Protein AF-A0A377XGA1-F1 (afdb_monomer_lite)

InterPro domains:
  IPR017744 Cellulose biosynthesis protein BcsG [PF11658] (2-114)

Sequence (118 aa):
MYEDLAVLNRWLKTEEASSNPRNATFYNTLPLHDGNHFPGQSKTADYKVRAQKLFDDLDNFFTELEKSGRKVMVVVVPEHGGALKGDKMQVSGLRDIPSPSITNVPTAVKFFRHEGAA

Foldseek 3Di:
DDQPLVVLVVVVVVVVPDPDLDDDDDDDDDLQAWCDDDVPDNDTDDNVVSVVSVVVSVVVSVVVLQVVQDWDKDKDDDPWAQQCCPDPVGHRRDCPDPDCNTHVDDIDIDTHHDDDDD

Organism: Klebsiella pneumoniae (NCBI:txid573)

Radius of gyration: 17.48 Å; chains: 1; bounding box: 37×34×54 Å

Structure (mmCIF, N/CA/C/O backbone):
data_AF-A0A377XGA1-F1
#
_entry.id   AF-A0A377XGA1-F1
#
loop_
_atom_site.group_PDB
_atom_site.id
_atom_site.type_symbol
_atom_site.label_atom_id
_atom_site.label_alt_id
_atom_site.label_comp_id
_atom_site.label_asym_id
_atom_site.label_entity_id
_atom_site.label_seq_id
_atom_site.pdbx_PDB_ins_code
_atom_site.Cartn_x
_atom_site.Cartn_y
_atom_site.Cartn_z
_atom_site.occupancy
_atom_site.B_iso_or_equiv
_atom_site.auth_seq_id
_atom_site.auth_comp_id
_atom_site.auth_asym_id
_atom_site.auth_atom_id
_atom_site.pdbx_PDB_model_num
ATOM 1 N N . MET A 1 1 ? 2.968 15.127 -3.667 1.00 84.75 1 MET A N 1
ATOM 2 C CA . MET A 1 1 ? 2.430 13.846 -3.169 1.00 84.75 1 MET A CA 1
ATOM 3 C C . MET A 1 1 ? 2.401 13.911 -1.655 1.00 84.75 1 MET A C 1
ATOM 5 O O . MET A 1 1 ? 3.368 14.409 -1.092 1.00 84.75 1 MET A O 1
ATOM 9 N N . TYR A 1 2 ? 1.287 13.535 -1.027 1.00 93.50 2 TYR A N 1
ATOM 10 C CA . TYR A 1 2 ? 1.182 13.516 0.436 1.00 93.50 2 TYR A CA 1
ATOM 11 C C . TYR A 1 2 ? 1.850 12.260 1.000 1.00 93.50 2 TYR A C 1
ATOM 13 O O . TYR A 1 2 ? 1.990 11.274 0.285 1.00 93.50 2 TYR A O 1
ATOM 21 N N . GLU A 1 3 ? 2.264 12.312 2.263 1.00 95.12 3 GLU A N 1
ATOM 22 C CA . GLU A 1 3 ? 2.786 11.150 2.980 1.00 95.12 3 GLU A CA 1
ATOM 23 C C . GLU A 1 3 ? 1.639 10.236 3.431 1.00 95.12 3 GLU A C 1
ATOM 25 O O . GLU A 1 3 ? 0.703 10.698 4.091 1.00 95.12 3 GLU A O 1
ATOM 30 N N . ASP A 1 4 ? 1.719 8.948 3.090 1.00 98.19 4 ASP A N 1
ATOM 31 C CA . ASP A 1 4 ? 0.668 7.956 3.339 1.00 98.19 4 ASP A CA 1
ATOM 32 C C . ASP A 1 4 ? 0.308 7.845 4.824 1.00 98.19 4 ASP A C 1
ATOM 34 O O . ASP A 1 4 ? -0.864 7.969 5.186 1.00 98.19 4 ASP A O 1
ATOM 38 N N . LEU A 1 5 ? 1.307 7.713 5.705 1.00 98.12 5 LEU A N 1
ATOM 39 C CA . LEU A 1 5 ? 1.079 7.614 7.149 1.00 98.12 5 LEU A CA 1
ATOM 40 C C . LEU A 1 5 ? 0.332 8.840 7.702 1.00 98.12 5 LEU A C 1
ATOM 42 O O . LEU A 1 5 ? -0.552 8.707 8.548 1.00 98.12 5 LEU A O 1
ATOM 46 N N . ALA A 1 6 ? 0.634 10.043 7.205 1.00 98.25 6 ALA A N 1
ATOM 47 C CA . ALA A 1 6 ? -0.050 11.263 7.629 1.00 98.25 6 ALA A CA 1
ATOM 48 C C . ALA A 1 6 ? -1.522 11.287 7.181 1.00 98.25 6 ALA A C 1
ATOM 50 O O . ALA A 1 6 ? -2.399 11.685 7.955 1.00 98.25 6 ALA A O 1
ATOM 51 N N . VAL A 1 7 ? -1.808 10.843 5.951 1.00 98.50 7 VAL A N 1
ATOM 52 C CA . VAL A 1 7 ? -3.179 10.736 5.425 1.00 98.50 7 VAL A CA 1
ATOM 53 C C . VAL A 1 7 ? -3.981 9.698 6.211 1.00 98.50 7 VAL A C 1
ATOM 55 O O . VAL A 1 7 ? -5.092 9.991 6.657 1.00 98.50 7 VAL A O 1
ATOM 58 N N . LEU A 1 8 ? -3.405 8.519 6.441 1.00 98.38 8 LEU A N 1
ATOM 59 C CA . LEU A 1 8 ? -4.046 7.417 7.158 1.00 98.38 8 LEU A CA 1
ATOM 60 C C . LEU A 1 8 ? -4.292 7.750 8.639 1.00 98.38 8 LEU A C 1
ATOM 62 O O . LEU A 1 8 ? -5.388 7.519 9.150 1.00 98.38 8 LEU A O 1
ATOM 66 N N . ASN A 1 9 ? -3.343 8.403 9.314 1.00 98.00 9 ASN A N 1
ATOM 67 C CA . ASN A 1 9 ? -3.542 8.883 10.686 1.00 98.00 9 ASN A CA 1
ATOM 68 C C . ASN A 1 9 ? -4.624 9.964 10.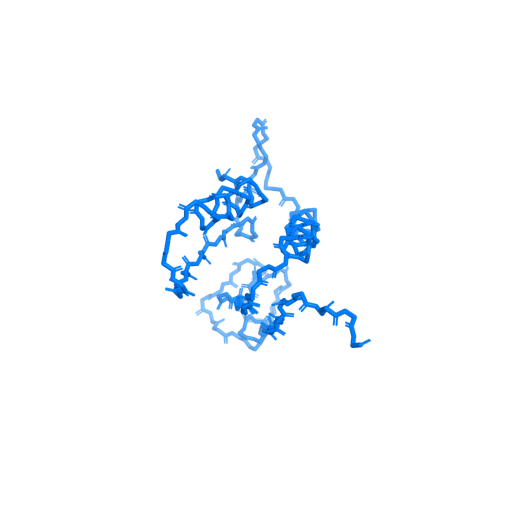777 1.00 98.00 9 ASN A C 1
ATOM 70 O O . ASN A 1 9 ? -5.382 10.018 11.747 1.00 98.00 9 ASN A O 1
ATOM 74 N N . ARG A 1 10 ? -4.728 10.836 9.768 1.00 98.12 10 ARG A N 1
ATOM 75 C CA . ARG A 1 10 ? -5.817 11.817 9.699 1.00 98.12 10 ARG A CA 1
ATOM 76 C C . ARG A 1 10 ? -7.172 11.135 9.513 1.00 98.12 10 ARG A C 1
ATOM 78 O O . ARG A 1 10 ? -8.143 11.556 10.145 1.00 98.12 10 ARG A O 1
ATOM 85 N N . TRP A 1 11 ? -7.241 10.104 8.673 1.00 97.62 11 TRP A N 1
ATOM 86 C CA . TRP A 1 11 ? -8.442 9.285 8.521 1.00 97.62 11 TRP A CA 1
ATOM 87 C C . TRP A 1 11 ? -8.833 8.635 9.852 1.00 97.62 11 TRP A C 1
ATOM 89 O O . TRP A 1 11 ? -9.967 8.809 10.291 1.00 97.62 11 TRP A O 1
ATOM 99 N N . LEU A 1 12 ? -7.888 7.999 10.554 1.00 96.00 12 LEU A N 1
ATOM 100 C CA . LEU A 1 12 ? -8.167 7.330 11.826 1.00 96.00 12 LEU A CA 1
ATOM 101 C C . LEU A 1 12 ? -8.758 8.299 12.857 1.00 96.00 12 LEU A C 1
ATOM 103 O O . LEU A 1 12 ? -9.826 8.023 13.394 1.00 96.00 12 LEU A O 1
ATOM 107 N N . LYS A 1 13 ? -8.147 9.478 13.035 1.00 95.75 13 LYS A N 1
ATOM 108 C CA . LYS A 1 13 ? -8.665 10.530 13.930 1.00 95.75 13 LYS A CA 1
ATOM 109 C C . LYS A 1 13 ? -10.072 10.998 13.558 1.00 95.75 13 LYS A C 1
ATOM 111 O O . LYS A 1 13 ? -10.889 11.273 14.432 1.00 95.75 13 LYS A O 1
ATOM 116 N N . THR A 1 14 ? -10.353 11.115 12.260 1.00 95.19 14 THR A N 1
ATOM 117 C CA . THR A 1 14 ? -11.682 11.512 11.766 1.00 95.19 14 THR A CA 1
ATOM 118 C C . THR A 1 14 ? -12.722 10.460 12.137 1.00 95.19 14 THR A C 1
ATOM 120 O O . THR A 1 14 ? -13.814 10.786 12.593 1.00 95.19 14 THR A O 1
ATOM 123 N N . GLU A 1 15 ? -12.364 9.190 11.988 1.00 93.69 15 GLU A N 1
ATOM 124 C CA . GLU A 1 15 ? -13.253 8.076 12.272 1.00 93.69 15 GLU A CA 1
ATOM 125 C C . GLU A 1 15 ? -13.397 7.760 13.770 1.00 93.69 15 GLU A C 1
ATOM 127 O O . GLU A 1 15 ? -14.418 7.212 14.174 1.00 93.69 15 GLU A O 1
ATOM 132 N N . GLU A 1 16 ? -12.419 8.115 14.606 1.00 90.62 16 GLU A N 1
ATOM 133 C CA . GLU A 1 16 ? -12.532 8.075 16.073 1.00 90.62 16 GLU A CA 1
ATOM 134 C C . GLU A 1 16 ? -13.484 9.147 16.613 1.00 90.62 16 GLU A C 1
ATOM 136 O O . GLU A 1 16 ? -14.193 8.913 17.589 1.00 90.62 16 GLU A O 1
ATOM 141 N N . ALA A 1 17 ? -13.536 10.313 15.964 1.00 91.81 17 ALA A N 1
ATOM 142 C CA . ALA A 1 17 ? -14.468 11.387 16.307 1.00 91.81 17 ALA A CA 1
ATOM 143 C C . ALA A 1 17 ? -15.889 11.164 15.748 1.00 91.81 17 ALA A C 1
ATOM 145 O O . ALA A 1 17 ? -16.819 11.893 16.097 1.00 91.81 17 ALA A O 1
ATOM 146 N N . SER A 1 18 ? -16.061 10.187 14.857 1.00 89.31 18 SER A N 1
ATOM 147 C CA . SER A 1 18 ? -17.328 9.885 14.197 1.00 89.31 18 SER A CA 1
ATOM 148 C C . SER A 1 18 ? -18.248 9.061 15.100 1.00 89.31 18 SER A C 1
ATOM 150 O O . SER A 1 18 ? -17.830 8.084 15.717 1.00 89.31 18 SER A O 1
ATOM 152 N N . SER A 1 19 ? -19.539 9.399 15.128 1.00 84.56 19 SER A N 1
ATOM 153 C CA . SER A 1 19 ? -20.572 8.573 15.769 1.00 84.56 19 SER A CA 1
ATOM 154 C C . SER A 1 19 ? -21.095 7.452 14.861 1.00 84.56 19 SER A C 1
ATOM 156 O O . SER A 1 19 ? -21.920 6.646 15.299 1.00 84.56 19 SER A O 1
ATOM 158 N N . ASN A 1 20 ? -20.635 7.376 13.603 1.00 85.44 20 ASN A N 1
ATOM 159 C CA . ASN A 1 20 ? -21.078 6.347 12.670 1.00 85.44 20 ASN A CA 1
ATOM 160 C C . ASN A 1 20 ? -20.483 4.982 13.045 1.00 85.44 20 ASN A C 1
ATOM 162 O O . ASN A 1 20 ? -19.265 4.805 13.005 1.00 85.44 20 ASN A O 1
ATOM 166 N N . PRO A 1 21 ? -21.322 3.970 13.326 1.00 80.19 21 PRO A N 1
ATOM 167 C CA . PRO A 1 21 ? -20.836 2.670 13.779 1.00 80.19 21 PRO A CA 1
ATOM 168 C C . PRO A 1 21 ? -20.180 1.848 12.661 1.00 80.19 21 PRO A C 1
ATOM 170 O O . PRO A 1 21 ? -19.526 0.844 12.945 1.00 80.19 21 PRO A O 1
ATOM 173 N N . ARG A 1 22 ? -20.406 2.210 11.389 1.00 92.62 22 ARG A N 1
ATOM 174 C CA . ARG A 1 22 ? -19.895 1.514 10.201 1.00 92.62 22 ARG A CA 1
ATOM 175 C C . ARG A 1 22 ? -19.635 2.524 9.089 1.00 92.62 22 ARG A C 1
ATOM 177 O O . ARG A 1 22 ? -20.510 3.329 8.780 1.00 92.62 22 ARG A O 1
ATOM 184 N N . ASN A 1 23 ? -18.470 2.435 8.467 1.00 94.56 23 ASN A N 1
ATOM 185 C CA . ASN A 1 23 ? -18.088 3.215 7.296 1.00 94.56 23 ASN A CA 1
ATOM 186 C C . ASN A 1 23 ? -17.346 2.305 6.303 1.00 94.56 23 ASN A C 1
ATOM 188 O O . ASN A 1 23 ? -16.940 1.192 6.646 1.00 94.56 23 ASN A O 1
ATOM 192 N N . ALA A 1 24 ? -17.196 2.784 5.072 1.00 96.88 24 ALA A N 1
ATOM 193 C CA . ALA A 1 24 ? -16.318 2.194 4.075 1.00 96.88 24 ALA A CA 1
ATOM 194 C C . ALA A 1 24 ? -15.550 3.329 3.396 1.00 96.88 24 ALA A C 1
ATOM 196 O O . ALA A 1 24 ? -16.151 4.304 2.942 1.00 96.88 24 ALA A O 1
ATOM 197 N N . THR A 1 25 ? -14.227 3.212 3.337 1.00 97.81 25 THR A N 1
ATOM 198 C CA . THR A 1 25 ? -13.354 4.223 2.737 1.00 97.81 25 THR A CA 1
ATOM 199 C C . THR A 1 25 ? -12.590 3.610 1.576 1.00 97.81 25 THR A C 1
ATOM 201 O O . THR A 1 25 ? -11.955 2.570 1.725 1.00 97.81 25 THR A O 1
ATOM 204 N N . PHE A 1 26 ? -12.638 4.279 0.426 1.00 98.38 26 PHE A N 1
ATOM 205 C CA . PHE A 1 26 ? -11.737 4.006 -0.685 1.00 98.38 26 PHE A CA 1
ATOM 206 C C . PHE A 1 26 ? -10.549 4.966 -0.606 1.00 98.38 26 PHE A C 1
ATOM 208 O O . PHE A 1 26 ? -10.736 6.183 -0.563 1.00 98.38 26 PHE A O 1
ATOM 215 N N . TYR A 1 27 ? -9.337 4.416 -0.583 1.00 98.31 27 TYR A N 1
ATOM 216 C CA . TYR A 1 27 ? -8.094 5.176 -0.535 1.00 98.31 27 TYR A CA 1
ATOM 217 C C . TYR A 1 27 ? -7.201 4.758 -1.701 1.00 98.31 27 TYR A C 1
ATOM 219 O O . TYR A 1 27 ? -6.781 3.606 -1.774 1.00 98.31 27 TYR A O 1
ATOM 227 N N . ASN A 1 28 ? -6.925 5.699 -2.607 1.00 97.88 28 ASN A N 1
ATOM 228 C CA . ASN A 1 28 ? -5.936 5.524 -3.663 1.00 97.88 28 ASN A CA 1
ATOM 229 C C . ASN A 1 28 ? -4.666 6.305 -3.311 1.00 97.88 28 ASN A C 1
ATOM 231 O O . ASN A 1 28 ? -4.739 7.471 -2.912 1.00 97.88 28 ASN A O 1
ATOM 235 N N . THR A 1 29 ? -3.512 5.670 -3.495 1.00 97.62 29 THR A N 1
ATOM 236 C CA . THR A 1 29 ? -2.203 6.276 -3.304 1.00 97.62 29 THR A CA 1
ATOM 237 C C . THR A 1 29 ? -1.240 5.873 -4.417 1.00 97.62 29 THR A C 1
ATOM 239 O O . THR A 1 29 ? -1.255 4.745 -4.903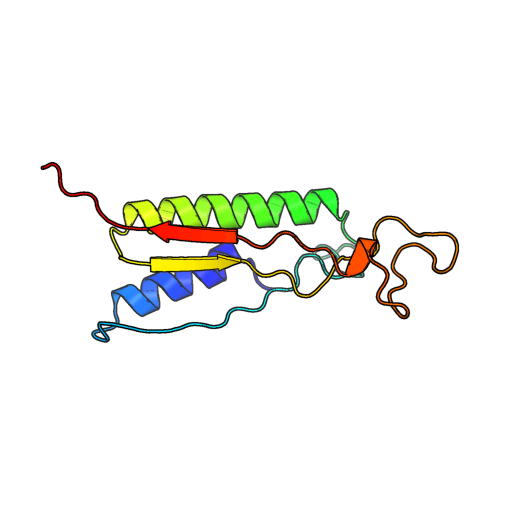 1.00 97.62 29 THR A O 1
ATOM 242 N N . LEU A 1 30 ? -0.387 6.811 -4.835 1.00 96.62 30 LEU A N 1
ATOM 243 C CA . LEU A 1 30 ? 0.472 6.667 -6.016 1.00 96.62 30 LEU A CA 1
ATOM 244 C C . LEU A 1 30 ? 1.988 6.868 -5.756 1.00 96.62 30 LEU A C 1
ATOM 246 O O . LEU A 1 30 ? 2.695 7.239 -6.698 1.00 96.62 30 LEU A O 1
ATOM 250 N N . PRO A 1 31 ? 2.563 6.623 -4.552 1.00 96.69 31 PRO A N 1
ATOM 251 C CA . PRO A 1 31 ? 3.990 6.843 -4.285 1.00 96.69 31 PRO A CA 1
ATOM 252 C C . PRO A 1 31 ? 4.893 5.999 -5.166 1.00 96.69 31 PRO A C 1
ATOM 254 O O . PRO A 1 31 ? 6.012 6.419 -5.460 1.00 96.69 31 PRO A O 1
ATOM 257 N N . LEU A 1 32 ? 4.396 4.865 -5.660 1.00 97.50 32 LEU A N 1
ATOM 258 C CA . LEU A 1 32 ? 5.133 3.929 -6.504 1.00 97.50 32 LEU A CA 1
ATOM 259 C C . LEU A 1 32 ? 5.004 4.204 -8.007 1.00 97.50 32 LEU A C 1
ATOM 261 O O . LEU A 1 32 ? 5.618 3.491 -8.799 1.00 97.50 32 LEU A O 1
ATOM 265 N N . HIS A 1 33 ? 4.267 5.244 -8.408 1.00 96.69 33 HIS A N 1
ATOM 266 C CA . HIS A 1 33 ? 4.176 5.639 -9.812 1.00 96.69 33 HIS A CA 1
ATOM 267 C C . HIS A 1 33 ? 5.553 6.057 -10.359 1.00 96.69 33 HIS A C 1
ATOM 269 O O . HIS A 1 33 ? 6.390 6.603 -9.630 1.00 96.69 33 HIS A O 1
ATOM 275 N N . ASP A 1 34 ? 5.814 5.770 -11.634 1.00 93.06 34 ASP A N 1
ATOM 276 C CA . ASP A 1 34 ? 7.045 6.202 -12.296 1.00 93.06 34 ASP A CA 1
ATOM 277 C C . ASP A 1 34 ? 7.096 7.735 -12.447 1.00 93.06 34 ASP A C 1
ATOM 279 O O . ASP A 1 34 ? 6.066 8.411 -12.424 1.00 93.06 34 ASP A O 1
ATOM 283 N N . GLY A 1 35 ? 8.297 8.302 -12.541 1.00 92.25 35 GLY A N 1
ATOM 284 C CA . GLY A 1 35 ? 8.517 9.750 -12.640 1.00 92.25 35 GLY A CA 1
ATOM 285 C C . GLY A 1 35 ? 8.430 10.519 -11.315 1.00 92.25 35 GLY A C 1
ATOM 286 O O . GLY A 1 35 ? 8.867 11.667 -11.254 1.00 92.25 35 GLY A O 1
ATOM 287 N N . ASN A 1 36 ? 7.941 9.904 -10.230 1.00 93.88 36 ASN A N 1
ATOM 288 C CA . ASN A 1 36 ? 7.974 10.525 -8.904 1.00 93.88 36 ASN A CA 1
ATOM 289 C C . ASN A 1 36 ? 9.422 10.803 -8.468 1.00 93.88 36 ASN A C 1
ATOM 291 O O . ASN A 1 36 ? 10.278 9.916 -8.502 1.00 93.88 36 ASN A O 1
ATOM 295 N N . HIS A 1 37 ? 9.685 12.017 -7.991 1.00 92.56 37 HIS A N 1
ATOM 296 C CA . HIS A 1 37 ? 10.990 12.460 -7.502 1.00 92.56 37 HIS A CA 1
ATOM 297 C C . HIS A 1 37 ? 10.874 13.062 -6.096 1.00 92.56 37 HIS A C 1
ATOM 299 O O . HIS A 1 37 ? 9.800 13.495 -5.669 1.00 92.56 37 HIS A O 1
ATOM 305 N N . PHE A 1 38 ? 11.984 13.095 -5.358 1.00 90.25 38 PHE A N 1
ATOM 306 C CA . PHE A 1 38 ? 12.019 13.787 -4.070 1.00 90.25 38 PHE A CA 1
ATOM 307 C C . PHE A 1 38 ? 11.992 15.313 -4.270 1.00 90.25 38 PHE A C 1
ATOM 309 O O . PHE A 1 38 ? 12.441 15.806 -5.313 1.00 90.25 38 PHE A O 1
ATOM 316 N N . PRO A 1 39 ? 11.480 16.088 -3.296 1.00 88.50 39 PRO A N 1
ATOM 317 C CA . PRO A 1 39 ? 11.530 17.545 -3.357 1.00 88.50 39 PRO A CA 1
ATOM 318 C C . PRO A 1 39 ? 12.958 18.050 -3.593 1.00 88.50 39 PRO A C 1
ATOM 320 O O . PRO A 1 39 ? 13.899 17.610 -2.935 1.00 88.50 39 PRO A O 1
ATOM 323 N N . GLY A 1 40 ? 13.123 18.955 -4.559 1.00 91.50 40 GLY A N 1
ATOM 324 C CA . GLY A 1 40 ? 14.430 19.512 -4.925 1.00 91.50 40 GLY A CA 1
ATOM 325 C C . GLY A 1 40 ? 15.349 18.574 -5.719 1.00 91.50 40 GLY A C 1
ATOM 326 O O . GLY A 1 40 ? 16.468 18.967 -6.033 1.00 91.50 40 GLY A O 1
ATOM 327 N N . GLN A 1 41 ? 14.901 17.365 -6.069 1.00 90.94 41 GLN A N 1
ATOM 328 C CA . GLN A 1 41 ? 15.646 16.421 -6.907 1.00 90.94 41 GLN A CA 1
ATOM 329 C C . GLN A 1 41 ? 14.991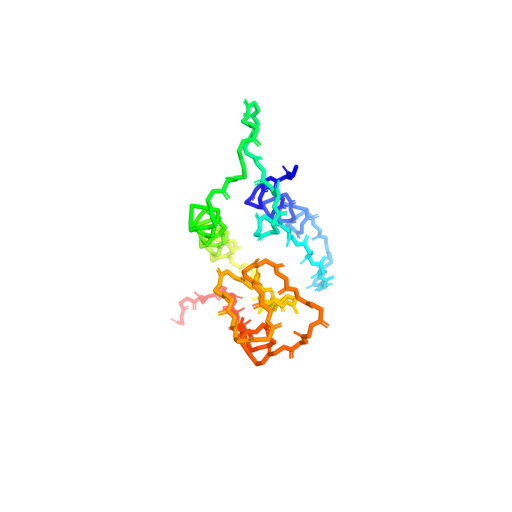 16.315 -8.285 1.00 90.94 41 GLN A C 1
ATOM 331 O O . GLN A 1 41 ? 13.780 16.144 -8.380 1.00 90.94 41 GLN A O 1
ATOM 336 N N . SER A 1 42 ? 15.787 16.386 -9.354 1.00 87.19 42 SER A N 1
ATOM 337 C CA . SER A 1 42 ? 15.309 16.195 -10.734 1.00 87.19 42 SER A CA 1
ATOM 338 C C . SER A 1 42 ? 15.296 14.728 -11.169 1.00 87.19 42 SER A C 1
ATOM 340 O O . SER A 1 42 ? 14.614 14.368 -12.124 1.00 87.19 42 SER A O 1
ATOM 342 N N . LYS A 1 43 ? 16.054 13.867 -10.480 1.00 90.50 43 LYS A N 1
ATOM 343 C CA . LYS A 1 43 ? 16.115 12.431 -10.761 1.00 90.50 43 LYS A CA 1
ATOM 344 C C . LYS A 1 43 ? 14.905 11.717 -10.155 1.00 90.50 43 LYS A C 1
ATOM 346 O O . LYS A 1 43 ? 14.592 11.928 -8.982 1.00 90.50 43 LYS A O 1
ATOM 351 N N . THR A 1 44 ? 14.301 10.808 -10.921 1.00 90.12 44 THR A N 1
ATOM 352 C CA . THR A 1 44 ? 13.282 9.877 -10.417 1.00 90.12 44 THR A CA 1
ATOM 353 C C . THR A 1 44 ? 13.805 9.142 -9.187 1.00 90.12 44 THR A C 1
ATOM 355 O O . THR A 1 44 ? 14.917 8.604 -9.179 1.00 90.12 44 THR A O 1
ATOM 358 N N . ALA A 1 45 ? 12.997 9.129 -8.133 1.00 91.94 45 ALA A N 1
ATOM 359 C CA . ALA A 1 45 ? 13.325 8.445 -6.899 1.00 91.94 45 ALA A CA 1
ATOM 360 C C . ALA A 1 45 ? 13.313 6.927 -7.122 1.00 91.94 45 ALA A C 1
ATOM 362 O O . ALA A 1 45 ? 12.403 6.371 -7.750 1.00 91.94 45 ALA A O 1
ATOM 363 N N . ASP A 1 46 ? 14.321 6.255 -6.572 1.00 95.44 46 ASP A N 1
ATOM 364 C CA . ASP A 1 46 ? 14.469 4.808 -6.683 1.00 95.44 46 ASP A CA 1
ATOM 365 C C . ASP A 1 46 ? 13.210 4.082 -6.181 1.00 95.44 46 ASP A C 1
ATOM 367 O O . ASP A 1 46 ? 12.650 4.422 -5.134 1.00 95.44 46 ASP A O 1
ATOM 371 N N . TYR A 1 47 ? 12.737 3.098 -6.951 1.00 96.94 47 TYR A N 1
ATOM 372 C CA . TYR A 1 47 ? 11.505 2.387 -6.619 1.00 96.94 47 TYR A CA 1
ATOM 373 C C . TYR A 1 47 ? 11.628 1.626 -5.302 1.00 96.94 47 TYR A C 1
ATOM 375 O O . TYR A 1 47 ? 10.697 1.658 -4.504 1.00 96.94 47 TYR A O 1
ATOM 383 N N . LYS A 1 48 ? 12.762 0.959 -5.050 1.00 96.88 48 LYS A N 1
ATOM 384 C CA . LYS A 1 48 ? 12.953 0.154 -3.840 1.00 96.88 48 LYS A CA 1
ATOM 385 C C . LYS A 1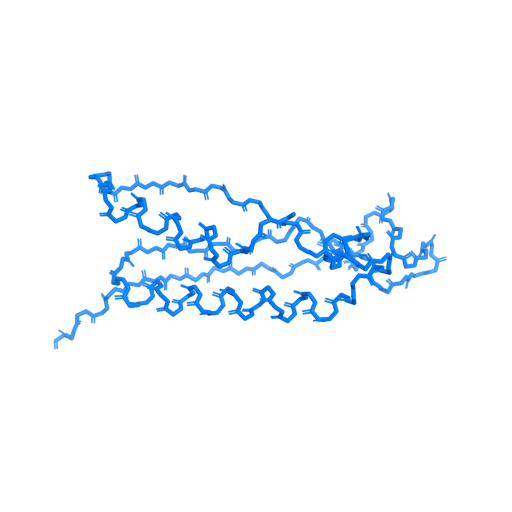 48 ? 12.887 1.037 -2.598 1.00 96.88 48 LYS A C 1
ATOM 387 O O . LYS A 1 48 ? 12.238 0.658 -1.631 1.00 96.88 48 LYS A O 1
ATOM 392 N N . VAL A 1 49 ? 13.500 2.220 -2.645 1.00 96.94 49 VAL A N 1
ATOM 393 C CA . VAL A 1 49 ? 13.440 3.196 -1.543 1.00 96.94 49 VAL A CA 1
ATOM 394 C C . VAL A 1 49 ? 12.001 3.648 -1.280 1.00 96.94 49 VAL A C 1
ATOM 396 O O . VAL A 1 49 ? 11.557 3.658 -0.134 1.00 96.94 49 VAL A O 1
ATOM 399 N N . ARG A 1 50 ? 11.246 3.986 -2.333 1.00 97.50 50 ARG A N 1
ATOM 400 C CA . ARG A 1 50 ? 9.841 4.407 -2.200 1.00 97.50 50 ARG A CA 1
ATOM 401 C C . ARG A 1 50 ? 8.923 3.277 -1.730 1.00 97.50 50 ARG A C 1
ATOM 403 O O . ARG A 1 50 ? 8.045 3.523 -0.911 1.00 97.50 50 ARG A O 1
ATOM 410 N N . ALA A 1 51 ? 9.136 2.057 -2.220 1.00 98.00 51 ALA A N 1
ATOM 411 C CA . ALA A 1 51 ? 8.397 0.867 -1.808 1.00 98.00 51 ALA A CA 1
ATOM 412 C C . ALA A 1 51 ? 8.644 0.538 -0.338 1.00 98.00 51 ALA A C 1
ATOM 414 O O . ALA A 1 51 ? 7.684 0.320 0.391 1.00 98.00 51 ALA A O 1
ATOM 415 N N . GLN A 1 52 ? 9.904 0.586 0.109 1.00 98.25 52 GLN A N 1
ATOM 416 C CA . GLN A 1 52 ? 10.231 0.390 1.517 1.00 98.25 52 GLN A CA 1
ATOM 417 C C . GLN A 1 52 ? 9.519 1.422 2.392 1.00 98.25 52 GLN A C 1
ATOM 419 O O . GLN A 1 52 ? 8.831 1.030 3.323 1.00 98.25 52 GLN A O 1
ATOM 424 N N . LYS A 1 53 ? 9.580 2.716 2.036 1.00 97.62 53 LYS A N 1
ATOM 425 C CA . LYS A 1 53 ? 8.860 3.754 2.786 1.00 97.62 53 LYS A CA 1
ATOM 426 C C . LYS A 1 53 ? 7.351 3.494 2.848 1.00 97.62 53 LYS A C 1
ATOM 428 O O . LYS A 1 53 ? 6.779 3.614 3.922 1.00 97.62 53 LYS A O 1
ATOM 433 N N . LEU A 1 54 ? 6.705 3.145 1.731 1.00 98.06 54 LEU A N 1
ATOM 434 C CA . LEU A 1 54 ? 5.270 2.839 1.738 1.00 98.06 54 LEU A CA 1
ATOM 435 C C . LEU A 1 54 ? 4.960 1.658 2.667 1.00 98.06 54 LEU A C 1
ATOM 437 O O . LEU A 1 54 ? 3.989 1.706 3.413 1.00 98.06 54 LEU A O 1
ATOM 441 N N . PHE A 1 55 ? 5.765 0.597 2.623 1.00 98.25 55 PHE A N 1
ATOM 442 C CA . PHE A 1 55 ? 5.549 -0.569 3.475 1.00 98.25 55 PHE A CA 1
ATOM 443 C C . PHE A 1 55 ? 5.787 -0.257 4.954 1.00 98.25 55 PHE A C 1
ATOM 445 O O . PHE A 1 55 ? 4.982 -0.680 5.776 1.00 98.25 55 PHE A O 1
ATOM 452 N N . ASP A 1 56 ? 6.804 0.542 5.280 1.00 98.56 56 ASP A N 1
ATOM 453 C CA . ASP A 1 56 ? 7.049 1.018 6.644 1.00 98.56 56 ASP A CA 1
ATOM 454 C C . ASP A 1 56 ? 5.886 1.900 7.138 1.00 98.56 56 ASP A C 1
ATOM 456 O O . ASP A 1 56 ? 5.417 1.750 8.265 1.00 98.56 56 ASP A O 1
ATOM 460 N N . ASP A 1 57 ? 5.370 2.799 6.293 1.00 98.44 57 ASP A N 1
ATOM 461 C CA . ASP A 1 57 ? 4.218 3.651 6.611 1.00 98.44 57 ASP A CA 1
ATOM 462 C C . ASP A 1 57 ? 2.946 2.810 6.854 1.00 98.44 57 ASP A C 1
ATOM 464 O O . ASP A 1 57 ? 2.202 3.076 7.801 1.00 98.44 57 ASP A O 1
ATOM 468 N N . LEU A 1 58 ? 2.705 1.772 6.041 1.00 98.19 58 LEU A N 1
ATOM 469 C CA . LEU A 1 58 ? 1.577 0.848 6.214 1.00 98.19 58 LEU A CA 1
ATOM 470 C C . LEU A 1 58 ? 1.708 -0.002 7.484 1.00 98.19 58 LEU A C 1
ATOM 472 O O . LEU A 1 58 ? 0.716 -0.182 8.188 1.00 98.19 58 LEU A O 1
ATOM 476 N N . ASP A 1 59 ? 2.904 -0.502 7.797 1.00 98.12 59 ASP A N 1
ATOM 477 C CA . ASP A 1 59 ? 3.155 -1.309 8.998 1.00 98.12 59 ASP A CA 1
ATOM 478 C C . ASP A 1 59 ? 2.996 -0.481 10.285 1.00 98.12 59 ASP A C 1
ATOM 480 O O . ASP A 1 59 ? 2.311 -0.886 11.231 1.00 98.12 59 ASP A O 1
ATOM 484 N N . ASN A 1 60 ? 3.513 0.752 10.275 1.00 98.38 60 ASN A N 1
ATOM 485 C CA . ASN A 1 60 ? 3.279 1.720 11.345 1.00 98.38 60 ASN A CA 1
ATOM 486 C C . ASN A 1 60 ? 1.784 2.010 11.514 1.00 98.38 60 ASN A C 1
ATOM 488 O O . ASN A 1 60 ? 1.270 2.003 12.632 1.00 98.38 60 ASN A O 1
ATOM 492 N N . PHE A 1 61 ? 1.054 2.215 10.417 1.00 98.25 61 PHE A N 1
ATOM 493 C CA . PHE A 1 61 ? -0.386 2.438 10.489 1.00 98.25 61 PHE A CA 1
ATOM 494 C C . PHE A 1 61 ? -1.151 1.209 11.005 1.00 98.25 61 PHE A C 1
ATOM 496 O O . PHE A 1 61 ? -2.093 1.351 11.783 1.00 98.25 61 PHE A O 1
ATOM 503 N N . PHE A 1 62 ? -0.740 -0.004 10.633 1.00 97.94 62 PHE A N 1
ATOM 504 C CA . PHE A 1 62 ? -1.322 -1.237 11.168 1.00 97.94 62 PHE A CA 1
ATOM 505 C C . PHE A 1 62 ? -1.107 -1.355 12.676 1.00 97.94 62 PHE A C 1
ATOM 507 O O . PHE A 1 62 ? -2.036 -1.732 13.387 1.00 97.94 62 PHE A O 1
ATOM 514 N N . THR A 1 63 ? 0.062 -0.955 13.170 1.00 97.12 63 THR A N 1
ATOM 515 C CA . THR A 1 63 ? 0.331 -0.860 14.609 1.00 97.12 63 THR A CA 1
ATOM 516 C C . THR A 1 63 ? -0.614 0.137 15.296 1.00 97.12 63 THR A C 1
ATOM 518 O O . THR A 1 63 ? -1.143 -0.147 16.371 1.00 97.12 63 THR A O 1
ATOM 521 N N . GLU A 1 64 ? -0.891 1.291 14.680 1.00 96.25 64 GLU A N 1
ATOM 522 C CA . GLU A 1 64 ? -1.857 2.261 15.219 1.00 96.25 64 GLU A CA 1
ATOM 523 C C . GLU A 1 64 ? -3.302 1.734 15.193 1.00 96.25 64 GLU A C 1
ATOM 525 O O . GLU A 1 64 ? -4.051 1.934 16.151 1.00 96.25 64 GLU A O 1
ATOM 530 N N . LEU A 1 65 ? -3.692 0.980 14.158 1.00 96.19 65 LEU A N 1
ATOM 531 C CA . LEU A 1 65 ? -4.991 0.301 14.121 1.00 96.19 65 LEU A CA 1
ATOM 532 C C . LEU A 1 65 ? -5.137 -0.731 15.244 1.00 96.19 65 LEU A C 1
ATOM 534 O O . LEU A 1 65 ? -6.193 -0.783 15.876 1.00 96.19 65 LEU A O 1
ATOM 538 N N . GLU A 1 66 ? -4.096 -1.518 15.523 1.00 95.00 66 GLU A N 1
ATOM 539 C CA . GLU A 1 66 ? -4.087 -2.477 16.636 1.00 95.00 66 GLU A CA 1
ATOM 540 C C . GLU A 1 66 ? -4.264 -1.761 17.982 1.00 95.00 66 GLU A C 1
ATOM 542 O O . GLU A 1 66 ? -5.136 -2.138 18.770 1.00 95.00 66 GLU A O 1
ATOM 547 N N . LYS A 1 67 ? -3.521 -0.670 18.211 1.00 93.75 67 LYS A N 1
ATOM 548 C CA . LYS A 1 67 ? -3.637 0.159 19.425 1.00 93.75 67 LYS A CA 1
ATOM 549 C C . LYS A 1 67 ? -5.005 0.822 19.575 1.00 93.75 67 LYS A C 1
ATOM 551 O O . LYS A 1 67 ? -5.485 0.960 20.697 1.00 93.75 67 LYS A O 1
ATOM 556 N N . SER A 1 68 ? -5.641 1.212 18.469 1.00 92.38 68 SER A N 1
ATOM 557 C CA . SER A 1 68 ? -6.952 1.875 18.495 1.00 92.38 68 SER A CA 1
ATOM 558 C C . SER A 1 68 ? -8.071 0.984 19.052 1.00 92.38 68 SER A C 1
ATOM 560 O O . SER A 1 68 ? -9.128 1.477 19.443 1.00 92.38 68 SER A O 1
ATOM 562 N N . GLY A 1 69 ? -7.890 -0.345 19.032 1.00 90.69 69 GLY A N 1
ATOM 563 C CA . GLY A 1 69 ? -8.914 -1.317 19.425 1.00 90.69 69 GLY A CA 1
ATOM 564 C C . GLY A 1 69 ? -10.138 -1.366 18.497 1.00 90.69 69 GLY A C 1
ATOM 565 O O . GLY A 1 69 ? -11.086 -2.117 18.755 1.00 90.69 69 GLY A O 1
ATOM 566 N N . ARG A 1 70 ? -10.143 -0.594 17.402 1.00 91.31 70 ARG A N 1
ATOM 567 C CA . ARG A 1 70 ? -11.260 -0.537 16.457 1.00 91.31 70 ARG A CA 1
ATOM 568 C C . ARG A 1 70 ? -11.378 -1.834 15.664 1.00 91.31 70 ARG A C 1
ATOM 570 O O . ARG A 1 70 ? -10.397 -2.498 15.339 1.00 91.31 70 ARG A O 1
ATOM 577 N N . LYS A 1 71 ? -12.617 -2.177 15.310 1.00 94.00 71 LYS A N 1
ATOM 578 C CA . LYS A 1 71 ? -12.919 -3.292 14.408 1.00 94.00 71 LYS A CA 1
ATOM 579 C C . LYS A 1 71 ? -12.790 -2.803 12.970 1.00 94.00 71 LYS A C 1
ATOM 581 O O . LYS A 1 71 ? -13.697 -2.137 12.478 1.00 94.00 71 LYS A O 1
ATOM 586 N N . VAL A 1 72 ? -11.671 -3.108 12.319 1.00 96.44 72 VAL A N 1
ATOM 587 C CA . VAL A 1 72 ? -11.368 -2.634 10.959 1.00 96.44 72 VAL A CA 1
ATOM 588 C C . VAL A 1 72 ? -10.989 -3.814 10.073 1.00 96.44 72 VAL A C 1
ATOM 590 O O . VAL A 1 72 ? -10.208 -4.671 10.470 1.00 96.44 72 VAL A O 1
ATOM 593 N N . MET A 1 73 ? -11.535 -3.858 8.860 1.00 97.94 73 MET A N 1
ATOM 594 C CA . MET A 1 73 ? -11.074 -4.742 7.791 1.00 97.94 73 MET A CA 1
ATOM 595 C C . MET A 1 73 ? -10.299 -3.888 6.793 1.00 97.94 73 MET A C 1
ATOM 597 O O . MET A 1 73 ? -10.878 -3.008 6.162 1.00 97.94 73 MET A O 1
ATOM 601 N N . VAL A 1 74 ? -9.002 -4.145 6.655 1.00 98.38 74 VAL A N 1
ATOM 602 C CA . VAL A 1 74 ? -8.171 -3.508 5.633 1.00 98.38 74 VAL A CA 1
ATOM 603 C C . VAL A 1 74 ? -8.023 -4.462 4.461 1.00 98.38 74 VAL A C 1
ATOM 605 O O . VAL A 1 74 ? -7.649 -5.622 4.642 1.00 98.38 74 VAL A O 1
ATOM 608 N N . VAL A 1 75 ? -8.297 -3.958 3.260 1.00 98.62 75 VAL A N 1
ATOM 609 C CA . VAL A 1 75 ? -8.069 -4.657 1.994 1.00 98.62 75 VAL A CA 1
ATOM 610 C C . VAL A 1 75 ? -7.035 -3.864 1.206 1.00 98.62 75 VAL A C 1
ATOM 612 O O . VAL A 1 75 ? -7.264 -2.698 0.894 1.00 98.62 75 VAL A O 1
ATOM 615 N N . VAL A 1 76 ? -5.902 -4.487 0.894 1.00 98.44 76 VAL A N 1
ATOM 616 C CA . VAL A 1 76 ? -4.847 -3.885 0.069 1.00 98.44 76 VAL A CA 1
ATOM 617 C C . VAL A 1 76 ? -4.931 -4.494 -1.323 1.00 98.44 76 VAL A C 1
ATOM 619 O O . VAL A 1 76 ? -4.727 -5.698 -1.474 1.00 98.44 76 VAL A O 1
ATOM 622 N N . VAL A 1 77 ? -5.233 -3.663 -2.324 1.00 98.44 77 VAL A N 1
ATOM 623 C CA . VAL A 1 77 ? -5.379 -4.067 -3.731 1.00 98.44 77 VAL A CA 1
ATOM 624 C C . VAL A 1 77 ? -4.545 -3.127 -4.604 1.00 98.44 77 VAL A C 1
ATOM 626 O O . VAL A 1 77 ? -4.941 -1.978 -4.799 1.00 98.44 77 VAL A O 1
ATOM 629 N N . PRO A 1 78 ? -3.383 -3.564 -5.116 1.00 98.50 78 PRO A N 1
ATOM 630 C CA . PRO A 1 78 ? -2.630 -2.772 -6.082 1.00 98.50 78 PRO A CA 1
ATOM 631 C C . PRO A 1 78 ? -3.399 -2.638 -7.404 1.00 98.50 78 PRO A C 1
ATOM 633 O O . PRO A 1 78 ? -4.021 -3.598 -7.852 1.00 98.50 78 PRO A O 1
ATOM 636 N N . GLU A 1 79 ? -3.314 -1.475 -8.056 1.00 98.19 79 GLU A N 1
ATOM 637 C CA . GLU A 1 79 ? -3.954 -1.243 -9.363 1.00 98.19 79 GLU A CA 1
ATOM 638 C C . GLU A 1 79 ? -3.345 -2.141 -10.457 1.00 98.19 79 GLU A C 1
ATOM 640 O O . GLU A 1 79 ? -4.051 -2.842 -11.177 1.00 98.19 79 GLU A O 1
ATOM 645 N N . HIS A 1 80 ? -2.013 -2.125 -10.562 1.00 98.31 80 HIS A N 1
ATOM 646 C CA . HIS A 1 80 ? -1.186 -2.948 -11.448 1.00 98.31 80 HIS A CA 1
ATOM 647 C C . HIS A 1 80 ? 0.298 -2.796 -11.056 1.00 98.31 80 HIS A C 1
ATOM 649 O O . HIS A 1 80 ? 0.679 -1.905 -10.292 1.00 98.31 80 HIS A O 1
ATOM 655 N N . GLY A 1 81 ? 1.177 -3.601 -11.643 1.00 97.50 81 GLY A N 1
ATOM 656 C CA . GLY A 1 81 ? 2.627 -3.491 -11.514 1.00 97.50 81 GLY A CA 1
ATOM 657 C C . GLY A 1 81 ? 3.220 -2.229 -12.159 1.00 97.50 81 GLY A C 1
ATOM 658 O O . GLY A 1 81 ? 2.648 -1.601 -13.051 1.00 97.50 81 GLY A O 1
ATOM 659 N N . GLY A 1 82 ? 4.420 -1.856 -11.713 1.00 96.94 82 GLY A N 1
ATOM 660 C CA . GLY A 1 82 ? 5.157 -0.692 -12.225 1.00 96.94 82 GLY A CA 1
ATOM 661 C C . GLY A 1 82 ? 6.025 -0.958 -13.461 1.00 96.94 82 GLY A C 1
ATOM 662 O O . GLY A 1 82 ? 6.765 -0.069 -13.857 1.00 96.94 82 GLY A O 1
ATOM 663 N N . ALA A 1 83 ? 5.999 -2.173 -14.027 1.00 97.31 83 ALA A N 1
ATOM 664 C CA . ALA A 1 83 ? 6.906 -2.616 -15.100 1.00 97.31 83 ALA A CA 1
ATOM 665 C C . ALA A 1 83 ? 8.400 -2.349 -14.820 1.00 97.31 83 ALA A C 1
ATOM 667 O O . ALA A 1 83 ? 9.167 -2.008 -15.714 1.00 97.31 83 ALA A O 1
ATOM 668 N N . LEU A 1 84 ? 8.837 -2.537 -13.569 1.00 96.00 84 LEU A N 1
ATOM 669 C CA . LEU A 1 84 ? 10.226 -2.281 -13.152 1.00 96.00 84 LEU A CA 1
ATOM 670 C C . LEU A 1 84 ? 11.238 -3.100 -13.950 1.00 96.00 84 LEU A C 1
ATOM 672 O O . LEU A 1 84 ? 12.316 -2.620 -14.294 1.00 96.00 84 LEU A O 1
ATOM 676 N N . LYS A 1 85 ? 10.872 -4.343 -14.262 1.00 96.62 85 LYS A N 1
ATOM 677 C CA . LYS A 1 85 ? 11.610 -5.220 -15.159 1.00 96.62 85 LYS A CA 1
ATOM 678 C C . LYS A 1 85 ? 10.834 -5.316 -16.470 1.00 96.62 85 LYS A C 1
ATOM 680 O O . LYS A 1 85 ? 9.679 -5.731 -16.452 1.00 96.62 85 LYS A O 1
ATOM 685 N N . GLY A 1 86 ? 11.481 -4.948 -17.574 1.00 95.19 86 GLY A N 1
ATOM 686 C CA . GLY A 1 86 ? 10.934 -5.141 -18.917 1.00 95.19 86 GLY A CA 1
ATOM 687 C C . GLY A 1 86 ? 10.938 -6.609 -19.349 1.00 95.19 86 GLY A C 1
ATOM 688 O O . GLY A 1 86 ? 11.548 -7.472 -18.707 1.00 95.19 86 GLY A O 1
ATOM 689 N N . ASP A 1 87 ? 10.283 -6.874 -20.471 1.00 95.06 87 ASP A N 1
ATOM 690 C CA . ASP A 1 87 ? 10.225 -8.181 -21.119 1.00 95.06 87 ASP A CA 1
ATOM 691 C C . ASP A 1 87 ? 10.624 -8.084 -22.608 1.00 95.06 87 ASP A C 1
ATOM 693 O O . ASP A 1 87 ? 11.229 -7.105 -23.043 1.00 95.06 87 ASP A O 1
ATOM 697 N N . LYS A 1 88 ? 10.371 -9.141 -23.391 1.00 95.38 88 LYS A N 1
ATOM 698 C CA . LYS A 1 88 ? 10.734 -9.180 -24.820 1.00 95.38 88 LYS A CA 1
ATOM 699 C C . LYS A 1 88 ? 9.882 -8.249 -25.695 1.00 95.38 88 LYS A C 1
ATOM 701 O O . LYS A 1 88 ? 10.305 -7.941 -26.803 1.00 95.38 88 LYS A O 1
ATOM 706 N N . MET A 1 89 ? 8.691 -7.868 -25.237 1.00 96.25 89 MET A N 1
ATOM 707 C CA . MET A 1 89 ? 7.704 -7.083 -25.982 1.00 96.25 89 MET A CA 1
ATOM 708 C C . MET A 1 89 ? 7.708 -5.607 -25.575 1.00 96.25 89 MET A C 1
ATOM 710 O O . MET A 1 89 ? 7.414 -4.754 -26.406 1.00 96.25 89 MET A O 1
ATOM 714 N N . GLN A 1 90 ? 8.033 -5.301 -24.317 1.00 96.25 90 GLN A N 1
ATOM 715 C CA . GLN A 1 90 ? 8.003 -3.941 -23.775 1.00 96.25 90 GLN A CA 1
ATOM 716 C C . GLN A 1 90 ? 9.146 -3.697 -22.778 1.00 96.25 90 GLN A C 1
ATOM 718 O O . GLN A 1 90 ? 9.451 -4.528 -21.919 1.00 96.25 90 GLN A O 1
ATOM 723 N N . VAL A 1 91 ? 9.805 -2.542 -22.916 1.00 96.44 91 VAL A N 1
ATOM 724 C CA . VAL A 1 91 ? 10.923 -2.124 -22.053 1.00 96.44 91 VAL A CA 1
ATOM 725 C C . VAL A 1 91 ? 10.439 -1.752 -20.645 1.00 96.44 91 VAL A C 1
ATOM 727 O O . VAL A 1 91 ? 9.247 -1.564 -20.417 1.00 96.44 91 VAL A O 1
ATOM 730 N N . SER A 1 92 ? 11.367 -1.636 -19.688 1.00 96.19 92 SER A N 1
ATOM 731 C CA . SER A 1 92 ? 11.050 -1.186 -18.322 1.00 96.19 92 SER A CA 1
ATOM 732 C C . SER A 1 92 ? 10.287 0.148 -18.335 1.00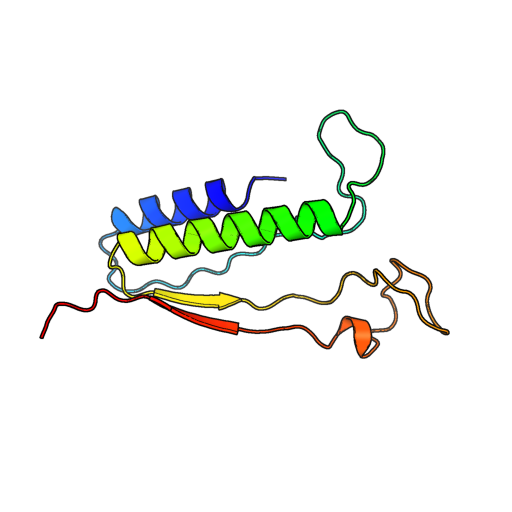 96.19 92 SER A C 1
ATOM 734 O O . SER A 1 92 ? 10.605 1.036 -19.126 1.00 96.19 92 SER A O 1
ATOM 736 N N . GLY A 1 93 ? 9.267 0.262 -17.484 1.00 94.12 93 GLY A N 1
ATOM 737 C CA . GLY A 1 93 ? 8.367 1.415 -17.383 1.00 94.12 93 GLY A CA 1
ATOM 738 C C . GLY A 1 93 ? 7.203 1.421 -18.383 1.00 94.12 93 GLY A C 1
ATOM 739 O O . GLY A 1 93 ? 6.166 2.020 -18.089 1.00 94.12 93 GLY A O 1
ATOM 740 N N . LEU A 1 94 ? 7.315 0.717 -19.518 1.00 96.31 94 LEU A N 1
ATOM 741 C CA . LEU A 1 94 ? 6.239 0.626 -20.508 1.00 96.31 94 LEU A CA 1
ATOM 742 C C . LEU A 1 94 ? 5.195 -0.415 -20.087 1.00 96.31 94 LEU A C 1
ATOM 744 O O . LEU A 1 94 ? 5.534 -1.494 -19.599 1.00 96.31 94 LEU A O 1
ATOM 748 N N . ARG A 1 95 ? 3.914 -0.054 -20.230 1.00 96.75 95 ARG A N 1
ATOM 749 C CA . ARG A 1 95 ? 2.776 -0.821 -19.693 1.00 96.75 95 ARG A CA 1
ATOM 750 C C . ARG A 1 95 ? 1.578 -0.880 -20.642 1.00 96.75 95 ARG A C 1
ATOM 752 O O . ARG A 1 95 ? 0.457 -1.094 -20.192 1.00 96.75 95 ARG A O 1
ATOM 759 N N . ASP A 1 96 ? 1.806 -0.693 -21.939 1.00 96.94 96 ASP A N 1
ATOM 760 C CA . ASP A 1 96 ? 0.732 -0.681 -22.942 1.00 96.94 96 ASP A CA 1
ATOM 761 C C . ASP A 1 96 ? 0.110 -2.073 -23.127 1.00 96.94 96 ASP A C 1
ATOM 763 O O . ASP A 1 96 ? -1.081 -2.201 -23.409 1.00 96.94 96 ASP A O 1
ATOM 767 N N . ILE A 1 97 ? 0.908 -3.132 -22.938 1.00 97.44 97 ILE A N 1
ATOM 768 C CA . ILE A 1 97 ? 0.433 -4.517 -22.957 1.00 97.44 97 ILE A CA 1
ATOM 769 C C . ILE A 1 97 ? 0.282 -4.992 -21.503 1.00 97.44 97 ILE A C 1
ATOM 771 O O . ILE A 1 97 ? 1.277 -5.010 -20.770 1.00 97.44 97 ILE A O 1
ATOM 775 N N . PRO A 1 98 ? -0.907 -5.453 -21.068 1.00 97.00 98 PRO A N 1
ATOM 776 C CA . PRO A 1 98 ? -1.151 -5.900 -19.696 1.00 97.00 98 PRO A CA 1
ATOM 777 C C . PRO A 1 98 ? -0.574 -7.306 -19.450 1.00 97.00 98 PRO A C 1
ATOM 779 O O . PRO A 1 98 ? -1.302 -8.275 -19.226 1.00 97.00 98 PRO A O 1
ATOM 782 N N . SER A 1 99 ? 0.753 -7.439 -19.535 1.00 97.62 99 SER A N 1
ATOM 783 C CA . SER A 1 99 ? 1.442 -8.723 -19.398 1.00 97.62 99 SER A CA 1
ATOM 784 C C . SER A 1 99 ? 1.252 -9.316 -17.993 1.00 97.62 99 SER A C 1
ATOM 786 O O . SER A 1 99 ? 1.040 -8.568 -17.033 1.00 97.62 99 SER A O 1
ATOM 788 N N . PRO A 1 100 ? 1.365 -10.649 -17.817 1.00 97.06 100 PRO A N 1
ATOM 789 C CA . PRO A 1 100 ? 1.182 -11.281 -16.508 1.00 97.06 100 PRO A CA 1
ATOM 790 C C . PRO A 1 100 ? 2.083 -10.719 -15.399 1.00 97.06 100 PRO A C 1
ATOM 792 O O . PRO A 1 100 ? 1.671 -10.670 -14.247 1.00 97.06 100 PRO A O 1
ATOM 795 N N . SER A 1 101 ? 3.295 -10.249 -15.718 1.00 96.56 101 SER A N 1
ATOM 796 C CA . SER A 1 101 ? 4.187 -9.608 -14.737 1.00 96.56 101 SER A CA 1
ATOM 797 C C . SER A 1 101 ? 3.716 -8.225 -14.279 1.00 96.56 101 SER A C 1
ATOM 799 O O . SER A 1 101 ? 4.185 -7.738 -13.253 1.00 96.56 101 SER A O 1
ATOM 801 N N . ILE A 1 102 ? 2.829 -7.578 -15.040 1.00 98.00 102 ILE A N 1
ATOM 802 C CA . ILE A 1 102 ? 2.197 -6.303 -14.687 1.00 98.00 102 ILE A CA 1
ATOM 803 C C . ILE A 1 102 ? 0.863 -6.560 -13.974 1.00 98.00 102 ILE A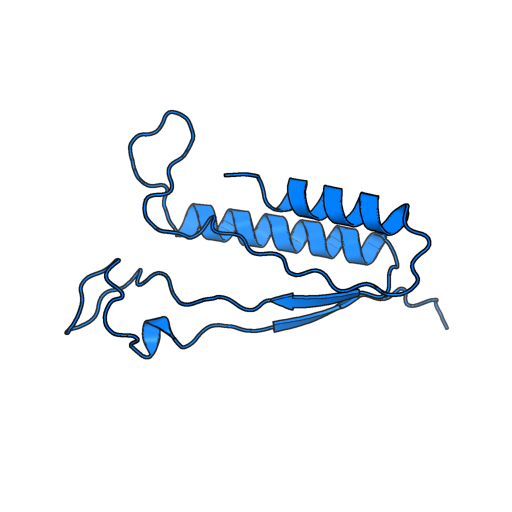 C 1
ATOM 805 O O . ILE A 1 102 ? 0.544 -5.860 -13.023 1.00 98.00 102 ILE A O 1
ATOM 809 N N . THR A 1 103 ? 0.082 -7.555 -14.393 1.00 98.31 103 THR A N 1
ATOM 810 C CA . THR A 1 103 ? -1.285 -7.761 -13.878 1.00 98.31 103 THR A CA 1
ATOM 811 C C . THR A 1 103 ? -1.381 -8.709 -12.683 1.00 98.31 103 THR A C 1
ATOM 813 O O . THR A 1 103 ? -2.355 -8.638 -11.938 1.00 98.31 103 THR A O 1
ATOM 816 N N . ASN A 1 104 ? -0.384 -9.568 -12.447 1.00 98.38 104 ASN A N 1
ATOM 817 C CA . ASN A 1 104 ? -0.337 -10.410 -11.253 1.00 98.38 104 ASN A CA 1
ATOM 818 C C . ASN A 1 104 ? 0.139 -9.597 -10.038 1.00 98.38 104 ASN A C 1
ATOM 820 O O . ASN A 1 104 ? 1.340 -9.395 -9.846 1.00 98.38 104 ASN A O 1
ATOM 824 N N . VAL A 1 105 ? -0.809 -9.125 -9.228 1.00 98.38 105 VAL A N 1
ATOM 825 C CA . VAL A 1 105 ? -0.555 -8.248 -8.079 1.00 98.38 105 VAL A CA 1
ATOM 826 C C . VAL A 1 105 ? -0.860 -8.934 -6.742 1.00 98.38 105 VAL A C 1
ATOM 828 O O . VAL A 1 105 ? -1.836 -9.681 -6.638 1.00 98.38 105 VAL A O 1
ATOM 831 N N . PRO A 1 106 ? -0.069 -8.676 -5.685 1.00 97.62 106 PRO A N 1
ATOM 832 C CA . PRO A 1 106 ? -0.350 -9.213 -4.360 1.00 97.62 106 PRO A CA 1
ATOM 833 C C . PRO A 1 106 ? -1.537 -8.476 -3.732 1.00 97.62 106 PRO A C 1
ATOM 835 O O . PRO A 1 106 ? -1.469 -7.276 -3.487 1.00 97.62 106 PRO A O 1
ATOM 838 N N . THR A 1 107 ? -2.612 -9.205 -3.446 1.00 98.12 107 THR A N 1
ATOM 839 C CA . THR A 1 107 ? -3.781 -8.689 -2.721 1.00 98.12 107 THR A CA 1
ATOM 840 C C . THR A 1 107 ? -3.849 -9.328 -1.343 1.00 98.12 107 THR A C 1
ATOM 842 O O . THR A 1 107 ? -3.610 -10.528 -1.204 1.00 98.12 107 THR A O 1
ATOM 845 N N . ALA A 1 108 ? -4.184 -8.538 -0.326 1.00 97.00 108 ALA A N 1
ATOM 846 C CA . ALA A 1 108 ? -4.257 -9.012 1.049 1.00 97.00 108 ALA A CA 1
ATOM 847 C C . ALA A 1 108 ? -5.458 -8.429 1.797 1.00 97.00 108 ALA A C 1
ATOM 849 O O . ALA A 1 108 ? -5.912 -7.319 1.518 1.00 97.00 108 ALA A O 1
ATOM 850 N N . VAL A 1 109 ? -5.932 -9.185 2.786 1.00 98.25 109 VAL A N 1
ATOM 851 C CA . VAL A 1 109 ? -6.958 -8.762 3.741 1.00 98.25 109 VAL A CA 1
ATOM 852 C C . VAL A 1 109 ? -6.412 -8.957 5.152 1.00 98.25 109 VAL A C 1
ATOM 854 O O . VAL A 1 109 ? -5.929 -10.042 5.473 1.00 98.25 109 VAL A O 1
ATOM 857 N N . LYS A 1 110 ? -6.518 -7.932 6.004 1.00 97.50 110 LYS A N 1
ATOM 858 C CA . LYS A 1 110 ? -6.201 -8.013 7.438 1.00 97.50 110 LYS A CA 1
ATOM 859 C C . LYS A 1 110 ? -7.373 -7.485 8.261 1.00 97.50 110 LYS A C 1
ATOM 861 O O . LYS A 1 110 ? -7.929 -6.430 7.961 1.00 97.50 110 LYS A O 1
ATOM 866 N N . PHE A 1 111 ? -7.736 -8.223 9.305 1.00 97.19 111 PHE A N 1
ATOM 867 C CA . PHE A 1 111 ? -8.743 -7.810 10.278 1.00 97.19 111 PHE A CA 1
ATOM 868 C C . PHE A 1 111 ? -8.057 -7.339 11.558 1.00 97.19 111 PHE A C 1
ATOM 870 O O . PHE A 1 111 ? -7.196 -8.030 12.096 1.00 97.19 111 PHE A O 1
ATOM 877 N N . PHE A 1 112 ? -8.484 -6.186 12.053 1.00 95.25 112 PHE A N 1
ATOM 878 C CA . PHE A 1 112 ? -8.067 -5.593 13.314 1.00 95.25 112 PHE A CA 1
ATOM 879 C C . PHE A 1 112 ? -9.238 -5.655 14.286 1.00 95.25 112 PHE A C 1
ATOM 881 O O . PHE A 1 112 ? -10.380 -5.370 13.912 1.00 95.25 112 PHE A O 1
ATOM 888 N N . ARG A 1 113 ? -8.969 -6.068 15.524 1.00 85.25 113 ARG A N 1
ATOM 889 C CA . ARG A 1 113 ? -9.946 -6.105 16.613 1.00 85.25 113 ARG A CA 1
ATOM 890 C C . ARG A 1 113 ? -9.230 -6.000 17.951 1.00 85.25 113 ARG A C 1
ATOM 892 O O . ARG A 1 113 ? -8.118 -6.494 18.090 1.00 85.25 113 ARG A O 1
ATOM 899 N N . HIS A 1 114 ? -9.916 -5.462 18.950 1.00 68.44 114 HIS A N 1
ATOM 900 C CA . HIS A 1 114 ? -9.547 -5.694 20.338 1.00 68.44 114 HIS A CA 1
ATOM 901 C C . HIS A 1 114 ? -9.958 -7.121 20.741 1.00 68.44 114 HIS A C 1
ATOM 903 O O . HIS A 1 114 ? -11.151 -7.440 20.749 1.00 68.44 114 HIS A O 1
ATOM 909 N N . GLU A 1 115 ? -8.991 -7.987 21.046 1.00 58.62 115 GLU A N 1
ATOM 910 C CA . GLU A 1 115 ? -9.245 -9.168 21.873 1.00 58.62 115 GLU A CA 1
ATOM 911 C C . GLU A 1 115 ? -9.256 -8.705 23.328 1.00 58.62 115 GLU A C 1
ATOM 913 O O . GLU A 1 115 ? -8.212 -8.442 23.919 1.00 58.62 115 GLU A O 1
ATOM 918 N N . GLY A 1 116 ? -10.452 -8.563 23.900 1.00 49.44 116 GLY A N 1
ATOM 919 C CA . GLY A 1 116 ? -10.564 -8.603 25.352 1.00 49.44 116 GLY A CA 1
ATOM 920 C C . GLY A 1 116 ? -10.075 -9.974 25.810 1.00 49.44 116 GLY A C 1
ATOM 921 O O . GLY A 1 116 ? -10.470 -10.981 25.217 1.00 49.44 116 GLY A O 1
ATOM 922 N N . ALA A 1 117 ? -9.199 -10.006 26.816 1.00 44.31 117 ALA A N 1
ATOM 923 C CA . ALA A 1 117 ? -8.870 -11.241 27.515 1.00 44.31 117 ALA A CA 1
ATOM 924 C C . ALA A 1 117 ? -10.180 -11.957 27.883 1.00 44.31 117 ALA A C 1
ATOM 926 O O . ALA A 1 117 ? -11.082 -11.334 28.451 1.00 44.31 117 ALA A O 1
ATOM 927 N N . ALA A 1 118 ? -10.293 -13.217 27.461 1.00 38.81 118 ALA A N 1
ATOM 928 C CA . ALA A 1 118 ? -11.366 -14.111 27.874 1.00 38.81 118 ALA A CA 1
ATOM 929 C C . ALA A 1 118 ? -11.295 -14.381 29.382 1.00 38.81 118 ALA A C 1
ATOM 931 O O . ALA A 1 118 ? -10.161 -14.424 29.915 1.00 38.81 118 ALA A O 1
#

pLDDT: mean 93.65, std 9.7, range [38.81, 98.62]

Secondary structure (DSSP, 8-state):
---HHHHHHHHHHHHHS---S---------TTSTT-B-TT--SBPPHHHHHHHHHHHHHHHHHHHHHHT--EEEEE--S-----S--SSS-TT--SS--HHHH----EEEEE------